Protein AF-A0A5N8Z5U5-F1 (afdb_monomer_lite)

Secondary structure (DSSP, 8-state):
-----HHHHHHHHHHHHHHHTT--SHHHHHHHHHHHHHHH-HHHHHHHHTT--HHHHHHHHHHTT--

Foldseek 3Di:
DPPDDLVQLLVLLVVLLVQVVVDDDPVSLVVSCVVCCVPNNDVSSVCSVVVNDSVVSSVVSVVVVPD

Structure (mmCIF, N/CA/C/O backbone):
data_AF-A0A5N8Z5U5-F1
#
_entry.id   AF-A0A5N8Z5U5-F1
#
loop_
_atom_site.group_PDB
_atom_site.id
_atom_site.type_symbol
_atom_site.label_atom_id
_atom_site.label_alt_id
_atom_site.label_comp_id
_atom_site.label_asym_id
_atom_site.label_entity_id
_atom_site.label_seq_id
_atom_site.pdbx_PDB_ins_code
_atom_site.Cartn_x
_atom_site.Cartn_y
_atom_site.Cartn_z
_atom_site.occupancy
_atom_site.B_iso_or_equiv
_atom_site.auth_seq_id
_atom_site.auth_comp_id
_atom_site.auth_asym_id
_atom_site.auth_atom_id
_atom_site.pdbx_PDB_model_num
ATOM 1 N N . MET A 1 1 ? 14.811 -15.889 -14.565 1.00 38.88 1 MET A N 1
ATOM 2 C CA . MET A 1 1 ? 14.660 -14.649 -13.777 1.00 38.88 1 MET A CA 1
ATOM 3 C C . MET A 1 1 ? 13.719 -13.754 -14.557 1.00 38.88 1 MET A C 1
ATOM 5 O O . MET A 1 1 ? 14.114 -13.282 -15.610 1.00 38.88 1 MET A O 1
ATOM 9 N N . THR A 1 2 ? 12.463 -13.613 -14.133 1.00 44.38 2 THR A N 1
ATOM 10 C CA . THR A 1 2 ? 11.529 -12.682 -14.783 1.00 44.38 2 THR A CA 1
ATOM 11 C C . THR A 1 2 ? 11.917 -11.280 -14.340 1.00 44.38 2 THR A C 1
ATOM 13 O O . THR A 1 2 ? 11.579 -10.867 -13.232 1.00 44.38 2 THR A O 1
ATOM 16 N N . THR A 1 3 ? 12.704 -10.584 -15.157 1.00 51.56 3 THR A N 1
ATOM 17 C CA . THR A 1 3 ? 12.855 -9.131 -15.071 1.00 51.56 3 THR A CA 1
ATOM 18 C C . THR A 1 3 ? 11.469 -8.549 -15.311 1.00 51.56 3 THR A C 1
ATOM 20 O O . THR A 1 3 ? 11.023 -8.485 -16.451 1.00 51.56 3 THR A O 1
ATOM 23 N N . ARG A 1 4 ? 10.729 -8.268 -14.234 1.00 64.06 4 ARG A N 1
ATOM 24 C CA . ARG A 1 4 ? 9.432 -7.597 -14.345 1.00 64.06 4 ARG A CA 1
ATOM 25 C C . ARG A 1 4 ? 9.655 -6.231 -14.953 1.00 64.06 4 ARG A C 1
ATOM 27 O O . ARG A 1 4 ? 10.601 -5.545 -14.557 1.00 64.06 4 ARG A O 1
ATOM 34 N N . ASP A 1 5 ? 8.799 -5.882 -15.897 1.00 74.38 5 ASP A N 1
ATOM 35 C CA . ASP A 1 5 ? 8.937 -4.643 -16.631 1.00 74.38 5 ASP A CA 1
ATOM 36 C C . ASP A 1 5 ? 8.853 -3.463 -15.643 1.00 74.38 5 ASP A C 1
ATOM 38 O O . ASP A 1 5 ? 7.999 -3.468 -14.748 1.00 74.38 5 ASP A O 1
ATOM 42 N N . PRO A 1 6 ? 9.745 -2.463 -15.725 1.00 73.56 6 PRO A N 1
ATOM 43 C CA . PRO A 1 6 ? 9.713 -1.315 -14.821 1.00 73.56 6 PRO A CA 1
ATOM 44 C C . PRO A 1 6 ? 8.363 -0.585 -14.855 1.00 73.56 6 PRO A C 1
ATOM 46 O O . PRO A 1 6 ? 7.913 -0.111 -13.812 1.00 73.56 6 PRO A O 1
ATOM 49 N N . ALA A 1 7 ? 7.684 -0.583 -16.008 1.00 79.50 7 ALA A N 1
ATOM 50 C CA . ALA A 1 7 ? 6.331 -0.052 -16.154 1.00 79.50 7 ALA A CA 1
ATOM 51 C C . ALA A 1 7 ? 5.295 -0.832 -15.320 1.00 79.50 7 ALA A C 1
ATOM 53 O O . ALA A 1 7 ? 4.447 -0.230 -14.666 1.00 79.50 7 ALA A O 1
ATOM 54 N N . GLU A 1 8 ? 5.396 -2.165 -15.261 1.00 82.06 8 GLU A N 1
ATOM 55 C CA . GLU A 1 8 ? 4.512 -2.986 -14.420 1.00 82.06 8 GLU A CA 1
ATOM 56 C C . GLU A 1 8 ? 4.764 -2.740 -12.927 1.00 82.06 8 GLU A C 1
ATOM 58 O O . GLU A 1 8 ? 3.835 -2.759 -12.119 1.00 82.06 8 GLU A O 1
ATOM 63 N N . ILE A 1 9 ? 6.019 -2.524 -12.523 1.00 82.44 9 ILE A N 1
ATOM 64 C CA . ILE A 1 9 ? 6.352 -2.214 -11.124 1.00 82.44 9 ILE A CA 1
ATOM 65 C C . ILE A 1 9 ? 5.782 -0.850 -10.730 1.00 82.44 9 ILE A C 1
ATOM 67 O O . ILE A 1 9 ? 5.254 -0.712 -9.625 1.00 82.44 9 ILE A O 1
ATOM 71 N N . GLU A 1 10 ? 5.881 0.138 -11.617 1.00 86.38 10 GLU A N 1
ATOM 72 C CA . GLU A 1 10 ? 5.318 1.470 -11.415 1.00 86.38 10 GLU A CA 1
ATOM 73 C C . GLU A 1 10 ? 3.793 1.429 -11.277 1.00 86.38 10 GLU A C 1
ATOM 75 O O . GLU A 1 10 ? 3.263 1.933 -10.285 1.00 86.38 10 GLU A O 1
ATOM 80 N N . GLU A 1 11 ? 3.093 0.770 -12.203 1.00 88.62 11 GLU A N 1
ATOM 81 C CA . GLU A 1 11 ? 1.632 0.649 -12.152 1.00 88.62 11 GLU A CA 1
ATOM 82 C C . GLU A 1 11 ? 1.172 -0.044 -10.861 1.00 88.62 11 GLU A C 1
ATOM 84 O O . GLU A 1 11 ? 0.278 0.442 -10.164 1.00 88.62 11 GLU A O 1
ATOM 89 N N . ASN A 1 12 ? 1.833 -1.144 -10.484 1.00 87.38 12 ASN A N 1
ATOM 90 C CA . ASN A 1 12 ? 1.521 -1.854 -9.247 1.00 87.38 12 ASN A CA 1
ATOM 91 C C . ASN A 1 12 ? 1.786 -0.997 -8.000 1.00 87.38 12 ASN A C 1
ATOM 93 O O . ASN A 1 12 ? 1.026 -1.086 -7.041 1.00 87.38 12 ASN A O 1
ATOM 97 N N . LEU A 1 13 ? 2.840 -0.172 -7.988 1.00 87.94 13 LEU A N 1
ATOM 98 C CA . LEU A 1 13 ? 3.134 0.743 -6.878 1.00 87.94 13 LEU A CA 1
ATOM 99 C C . LEU A 1 13 ? 2.051 1.810 -6.722 1.00 87.94 13 LEU A C 1
ATOM 101 O O . LEU A 1 13 ? 1.617 2.072 -5.600 1.00 87.94 13 LEU A O 1
ATOM 105 N N . TRP A 1 14 ? 1.611 2.402 -7.832 1.00 89.94 14 TRP A N 1
ATOM 106 C CA . TRP A 1 14 ? 0.537 3.391 -7.839 1.00 89.94 14 TRP A CA 1
ATOM 107 C C . TRP A 1 14 ? -0.782 2.800 -7.359 1.00 89.94 14 TRP A C 1
ATOM 109 O O . TRP A 1 14 ? -1.373 3.331 -6.419 1.00 89.94 14 TRP A O 1
ATOM 119 N N . ARG A 1 15 ? -1.191 1.654 -7.914 1.00 91.06 15 ARG A N 1
ATOM 120 C CA . ARG A 1 15 ? -2.407 0.953 -7.474 1.00 91.06 15 ARG A CA 1
ATOM 121 C C . ARG A 1 15 ? -2.343 0.582 -5.998 1.00 91.06 15 ARG A C 1
ATOM 123 O O . ARG A 1 15 ? -3.272 0.876 -5.254 1.00 91.06 15 ARG A O 1
ATOM 130 N N . ALA A 1 16 ? -1.219 0.023 -5.551 1.00 89.88 16 ALA A N 1
ATOM 131 C CA . ALA A 1 16 ? -1.034 -0.336 -4.154 1.00 89.88 16 ALA A CA 1
ATOM 132 C C . ALA A 1 16 ? -1.128 0.892 -3.230 1.00 89.88 16 ALA A C 1
ATOM 134 O O . ALA A 1 16 ? -1.674 0.776 -2.138 1.00 89.88 16 ALA A O 1
ATOM 135 N N . ALA A 1 17 ? -0.634 2.062 -3.654 1.00 89.56 17 ALA A N 1
ATOM 136 C CA . ALA A 1 17 ? -0.696 3.301 -2.877 1.00 89.56 17 ALA A CA 1
ATOM 137 C C . ALA A 1 17 ? -2.105 3.891 -2.796 1.00 89.56 17 ALA A C 1
ATOM 139 O O . ALA A 1 17 ? -2.466 4.458 -1.765 1.00 89.56 17 ALA A O 1
ATOM 140 N N . GLU A 1 18 ? -2.889 3.792 -3.868 1.00 90.81 18 GLU A N 1
ATOM 141 C CA . GLU A 1 18 ? -4.287 4.217 -3.858 1.00 90.81 18 GLU A CA 1
ATOM 142 C C . GLU A 1 18 ? -5.143 3.298 -2.993 1.00 90.81 18 GLU A C 1
ATOM 144 O O . GLU A 1 18 ? -5.855 3.791 -2.120 1.00 90.81 18 GLU A O 1
ATOM 149 N N . GLU A 1 19 ? -5.004 1.980 -3.152 1.00 90.31 19 GLU A N 1
ATOM 150 C CA . GLU A 1 19 ? -5.736 1.009 -2.334 1.00 90.31 19 GLU A CA 1
ATOM 151 C C . GLU A 1 19 ? -5.361 1.114 -0.857 1.00 90.31 19 GLU A C 1
ATOM 153 O O . GLU A 1 19 ? -6.232 1.007 -0.002 1.00 90.31 19 GLU A O 1
ATOM 158 N N . LEU A 1 20 ? -4.096 1.413 -0.533 1.00 88.50 20 LEU A N 1
ATOM 159 C CA . LEU A 1 20 ? -3.660 1.600 0.852 1.00 88.50 20 LEU A CA 1
ATOM 160 C C . LEU A 1 20 ? -4.438 2.719 1.571 1.00 88.50 20 LEU A C 1
ATOM 162 O O . LEU A 1 20 ? -4.662 2.626 2.775 1.00 88.50 20 LEU A O 1
ATOM 166 N N . LYS A 1 21 ? -4.879 3.761 0.851 1.00 87.38 21 LYS A N 1
ATOM 167 C CA . LYS A 1 21 ? -5.647 4.880 1.430 1.00 87.38 21 LYS A CA 1
ATOM 168 C C . LYS A 1 21 ? -7.067 4.486 1.830 1.00 87.38 21 LYS A C 1
ATOM 170 O O . LYS A 1 21 ? -7.683 5.210 2.606 1.00 87.38 21 LYS A O 1
ATOM 175 N N . THR A 1 22 ? -7.587 3.392 1.281 1.00 88.44 22 THR A N 1
ATOM 176 C CA . THR A 1 22 ? -8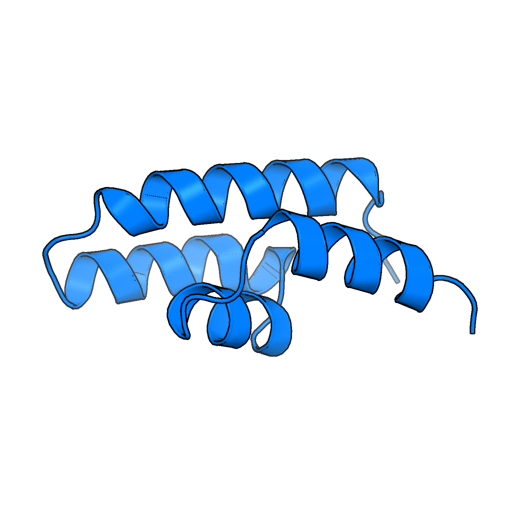.956 2.923 1.519 1.00 88.44 22 THR A CA 1
ATOM 177 C C . THR A 1 22 ? -9.020 1.748 2.491 1.00 88.44 22 THR A C 1
ATOM 179 O O . THR A 1 22 ? -10.114 1.282 2.784 1.00 88.44 22 THR A O 1
ATOM 182 N N . LEU A 1 23 ? -7.880 1.241 2.977 1.00 90.19 23 LEU A N 1
ATOM 183 C CA . LEU A 1 23 ? -7.861 0.131 3.933 1.00 90.19 23 LEU A CA 1
ATOM 184 C C . LEU A 1 23 ? -8.188 0.648 5.333 1.00 90.19 23 LEU A C 1
ATOM 186 O O . LEU A 1 23 ? -7.492 1.514 5.864 1.00 90.19 23 LEU A O 1
ATOM 190 N N . GLU A 1 24 ? -9.218 0.079 5.949 1.00 88.75 24 GLU A N 1
ATOM 191 C CA . GLU A 1 24 ? -9.681 0.488 7.279 1.00 88.75 24 GLU A CA 1
ATOM 192 C C . GLU A 1 24 ? -9.325 -0.544 8.352 1.00 88.75 24 GLU A C 1
ATOM 194 O O . GLU A 1 24 ? -9.153 -0.194 9.523 1.00 88.75 24 GLU A O 1
ATOM 199 N N . THR A 1 25 ? -9.177 -1.819 7.973 1.00 92.81 25 THR A N 1
ATOM 200 C CA . THR A 1 25 ? -8.925 -2.908 8.920 1.00 92.81 25 THR A CA 1
ATOM 201 C C . THR A 1 25 ? -7.552 -3.551 8.747 1.00 92.81 25 THR A C 1
ATOM 203 O O . THR A 1 25 ? -6.915 -3.516 7.694 1.00 92.81 25 THR A O 1
ATOM 206 N N . LEU A 1 26 ? -7.095 -4.220 9.809 1.00 89.81 26 LEU A N 1
ATOM 207 C CA . LEU A 1 26 ? -5.874 -5.024 9.769 1.00 89.81 26 LEU A CA 1
ATOM 208 C C . LEU A 1 26 ? -5.977 -6.178 8.753 1.00 89.81 26 LEU A C 1
ATOM 210 O O . LEU A 1 26 ? -4.963 -6.601 8.198 1.00 89.81 26 LEU A O 1
ATOM 214 N N . GLU A 1 27 ? -7.177 -6.717 8.532 1.00 92.25 27 GLU A N 1
ATOM 215 C CA . GLU A 1 27 ? -7.402 -7.777 7.546 1.00 92.25 27 GLU A CA 1
ATOM 216 C C . GLU A 1 27 ? -7.249 -7.256 6.117 1.00 92.25 27 GLU A C 1
ATOM 218 O O . GLU A 1 27 ? -6.563 -7.906 5.326 1.00 92.25 27 GLU A O 1
ATOM 223 N N . ASP A 1 28 ? -7.756 -6.057 5.823 1.00 91.38 28 ASP A N 1
ATOM 224 C CA . ASP A 1 28 ? -7.569 -5.393 4.526 1.00 91.38 28 ASP A CA 1
ATOM 225 C C . ASP A 1 28 ? -6.080 -5.198 4.222 1.00 91.38 28 ASP A C 1
ATOM 227 O O . ASP A 1 28 ? -5.602 -5.552 3.144 1.00 91.38 28 ASP A O 1
ATOM 231 N N . VAL A 1 29 ? -5.307 -4.741 5.214 1.00 89.44 29 VAL A N 1
ATOM 232 C CA . V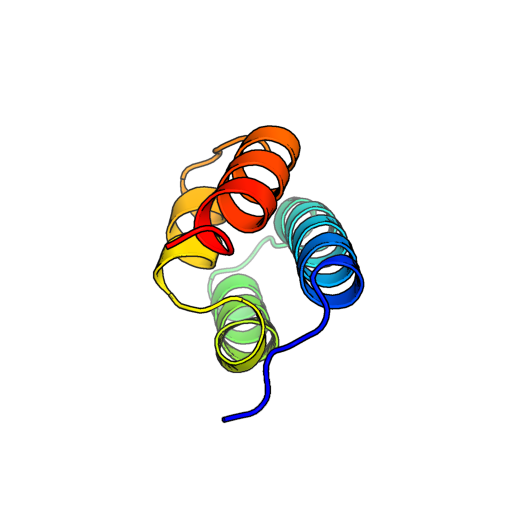AL A 1 29 ? -3.848 -4.580 5.091 1.00 89.44 29 VAL A CA 1
ATOM 233 C C . VAL A 1 29 ? -3.151 -5.913 4.819 1.00 89.44 29 VAL A C 1
ATOM 235 O O . VAL A 1 29 ? -2.223 -5.969 4.012 1.00 89.44 29 VAL A O 1
ATOM 238 N N . LYS A 1 30 ? -3.582 -7.008 5.456 1.00 91.12 30 LYS A N 1
ATOM 239 C CA . LYS A 1 30 ? -3.006 -8.342 5.215 1.00 91.12 30 LYS A CA 1
ATOM 240 C C . LYS A 1 30 ? -3.313 -8.851 3.809 1.00 91.12 30 LYS A C 1
ATOM 242 O O . LYS A 1 30 ? -2.416 -9.403 3.170 1.00 91.12 30 LYS A O 1
ATOM 247 N N . GLN A 1 31 ? -4.546 -8.676 3.333 1.00 92.44 31 GLN A N 1
ATOM 248 C CA . GLN A 1 31 ? -4.938 -9.084 1.982 1.00 92.44 31 GLN A CA 1
ATOM 249 C C . GLN A 1 31 ? -4.205 -8.262 0.923 1.00 92.44 31 GLN A C 1
ATOM 251 O O . GLN A 1 31 ? -3.607 -8.831 0.010 1.00 92.44 31 GLN A O 1
ATOM 256 N N . TRP A 1 32 ? -4.161 -6.944 1.107 1.00 92.44 32 TRP A N 1
ATOM 257 C CA . TRP A 1 32 ? -3.384 -6.026 0.284 1.00 92.44 32 TRP A CA 1
ATOM 258 C C . TRP A 1 32 ? -1.904 -6.426 0.244 1.00 92.44 32 TRP A C 1
ATOM 260 O O . TRP A 1 32 ? -1.321 -6.593 -0.827 1.00 92.44 32 TRP A O 1
ATOM 270 N N . TRP A 1 33 ? -1.297 -6.692 1.404 1.00 91.56 33 TRP A N 1
ATOM 271 C CA . TRP A 1 33 ? 0.101 -7.111 1.471 1.00 91.56 33 TRP A CA 1
ATOM 272 C C . TRP A 1 33 ? 0.326 -8.406 0.690 1.00 91.56 33 TRP A C 1
ATOM 274 O O . TRP A 1 33 ? 1.275 -8.487 -0.085 1.00 91.56 33 TRP A O 1
ATOM 284 N N . ALA A 1 34 ? -0.540 -9.409 0.853 1.00 90.81 34 ALA A N 1
ATOM 285 C CA . ALA A 1 34 ? -0.433 -10.677 0.137 1.00 90.81 34 ALA A CA 1
ATOM 286 C C . ALA A 1 34 ? -0.580 -10.511 -1.387 1.00 90.81 34 ALA A C 1
ATOM 288 O O . ALA A 1 34 ? 0.195 -11.115 -2.132 1.00 90.81 34 ALA A O 1
ATOM 289 N N . ALA A 1 35 ? -1.509 -9.663 -1.841 1.00 90.19 35 ALA A N 1
ATOM 290 C CA . ALA A 1 35 ? -1.752 -9.394 -3.258 1.00 90.19 35 ALA A CA 1
ATOM 291 C C . ALA A 1 35 ? -0.521 -8.794 -3.954 1.00 90.19 35 ALA A C 1
ATOM 293 O O . ALA A 1 35 ? -0.142 -9.223 -5.045 1.00 90.19 35 ALA A O 1
ATOM 294 N N . TYR A 1 36 ? 0.159 -7.854 -3.296 1.00 89.25 36 TYR A N 1
ATOM 295 C CA . TYR A 1 36 ? 1.307 -7.160 -3.879 1.00 89.25 36 TYR A CA 1
ATOM 296 C C . TYR A 1 36 ? 2.668 -7.744 -3.472 1.00 89.25 36 TYR A C 1
ATOM 298 O O . TYR A 1 36 ? 3.690 -7.351 -4.041 1.00 89.25 36 TYR A O 1
ATOM 306 N N . TYR A 1 37 ? 2.729 -8.684 -2.520 1.00 86.25 37 TYR A N 1
ATOM 307 C CA . TYR A 1 37 ? 3.988 -9.245 -2.006 1.00 86.25 37 TYR A CA 1
ATOM 308 C C . TYR A 1 37 ? 4.830 -9.863 -3.113 1.00 86.25 37 TYR A C 1
ATOM 310 O O . TYR A 1 37 ? 6.029 -9.595 -3.212 1.00 86.25 37 TYR A O 1
ATOM 318 N N . ILE A 1 38 ? 4.186 -10.664 -3.962 1.00 85.06 38 ILE A N 1
ATOM 319 C CA . ILE A 1 38 ? 4.858 -11.330 -5.069 1.00 85.06 38 ILE A CA 1
ATOM 320 C C . ILE A 1 38 ? 5.355 -10.298 -6.074 1.00 85.06 38 ILE A C 1
ATOM 322 O O . ILE A 1 38 ? 6.479 -10.461 -6.535 1.00 85.06 38 ILE A O 1
ATOM 326 N N . SER A 1 39 ? 4.577 -9.252 -6.377 1.00 83.12 39 SER A N 1
ATOM 327 C CA . SER A 1 39 ? 4.852 -8.250 -7.420 1.00 83.12 39 SER A CA 1
ATOM 328 C C . SER A 1 39 ? 5.883 -7.192 -7.010 1.00 83.12 39 SER A C 1
ATOM 330 O O . SER A 1 39 ? 6.856 -6.962 -7.733 1.00 83.12 39 SER A O 1
ATOM 332 N N . LEU A 1 40 ? 5.707 -6.579 -5.838 1.00 82.00 40 LEU A N 1
ATOM 333 C CA . LEU A 1 40 ? 6.491 -5.433 -5.363 1.00 82.00 40 LEU A CA 1
ATOM 334 C C . LEU A 1 40 ? 7.588 -5.818 -4.364 1.00 82.00 40 LEU A C 1
ATOM 336 O O . LEU A 1 40 ? 8.636 -5.164 -4.323 1.00 82.00 40 LEU A O 1
ATOM 340 N N . GLY A 1 41 ? 7.381 -6.889 -3.597 1.00 86.38 41 GLY A N 1
ATOM 341 C CA . GLY A 1 41 ? 8.304 -7.363 -2.568 1.00 86.38 41 GLY A CA 1
ATOM 342 C C . GLY A 1 41 ? 8.197 -6.617 -1.231 1.00 86.38 41 GLY A C 1
ATOM 343 O O . GLY A 1 41 ? 7.730 -5.480 -1.144 1.00 86.38 41 GLY A O 1
ATOM 344 N N . HIS A 1 42 ? 8.697 -7.260 -0.168 1.00 85.69 42 HIS A N 1
ATOM 345 C CA . HIS A 1 42 ? 8.555 -6.776 1.214 1.00 85.69 42 HIS A CA 1
ATOM 346 C C . HIS A 1 42 ? 9.170 -5.389 1.460 1.00 85.69 42 HIS A C 1
ATOM 348 O O . HIS A 1 42 ? 8.631 -4.615 2.246 1.00 85.69 42 HIS A O 1
ATOM 354 N N . ARG A 1 43 ? 10.291 -5.050 0.797 1.00 85.25 43 ARG A N 1
ATOM 355 C CA . ARG A 1 43 ? 10.952 -3.748 0.988 1.00 85.25 43 ARG A CA 1
ATOM 356 C C . ARG A 1 43 ? 10.066 -2.604 0.514 1.00 85.25 43 ARG A C 1
ATOM 358 O O . ARG A 1 43 ? 9.904 -1.639 1.249 1.00 85.25 43 ARG A O 1
ATOM 365 N N . ARG A 1 44 ? 9.504 -2.709 -0.693 1.00 84.25 44 ARG A N 1
ATOM 366 C CA . ARG A 1 44 ? 8.688 -1.648 -1.300 1.00 84.25 44 ARG A CA 1
ATOM 367 C C . ARG A 1 44 ? 7.363 -1.485 -0.563 1.00 84.25 44 ARG A C 1
ATOM 369 O O . ARG A 1 44 ? 7.013 -0.366 -0.214 1.00 84.25 44 ARG A O 1
ATOM 376 N N . LEU A 1 45 ? 6.699 -2.596 -0.242 1.00 87.44 45 LEU A N 1
ATOM 377 C CA . LEU A 1 45 ? 5.452 -2.580 0.529 1.00 87.44 45 LEU A CA 1
ATOM 378 C C . LEU A 1 45 ? 5.638 -2.005 1.928 1.00 87.44 45 LEU A C 1
ATOM 380 O O . LEU A 1 45 ? 4.857 -1.158 2.348 1.00 87.44 45 LEU A O 1
ATOM 384 N N . GLY A 1 46 ? 6.708 -2.404 2.621 1.00 88.31 46 GLY A N 1
ATOM 385 C CA . GLY A 1 46 ? 7.038 -1.843 3.927 1.00 88.31 46 GLY A CA 1
ATOM 386 C C . GLY A 1 46 ? 7.255 -0.333 3.858 1.00 88.31 46 GLY A C 1
ATOM 387 O O . GLY A 1 46 ? 6.740 0.399 4.693 1.00 88.31 46 GLY A O 1
ATOM 388 N N . ARG A 1 47 ? 7.954 0.156 2.828 1.00 88.19 47 ARG A N 1
ATOM 389 C CA . ARG A 1 47 ? 8.159 1.598 2.631 1.00 88.19 47 ARG A CA 1
ATOM 390 C C . ARG A 1 47 ? 6.851 2.345 2.357 1.00 88.19 47 ARG A C 1
ATOM 392 O O . ARG A 1 47 ? 6.667 3.439 2.880 1.00 88.19 47 ARG A O 1
ATOM 399 N N . LEU A 1 48 ? 5.962 1.751 1.563 1.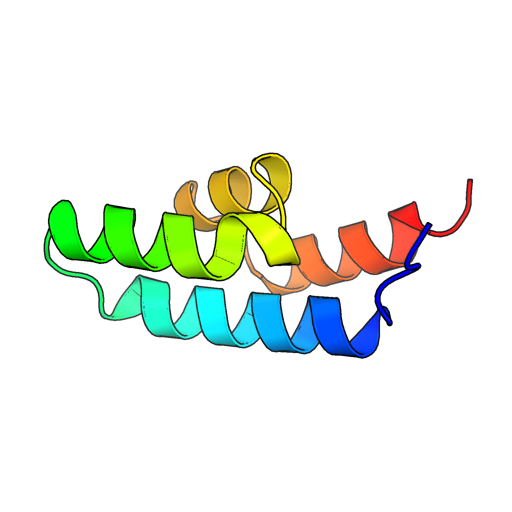00 87.75 48 LEU A N 1
ATOM 400 C CA . LEU A 1 48 ? 4.654 2.321 1.246 1.00 87.75 48 LEU A CA 1
ATOM 401 C C . LEU A 1 48 ? 3.789 2.458 2.509 1.00 87.75 48 LEU A C 1
ATOM 403 O O . LEU A 1 48 ? 3.225 3.517 2.761 1.00 87.75 48 LEU A O 1
ATOM 407 N N . LEU A 1 49 ? 3.770 1.419 3.351 1.00 86.31 49 LEU A N 1
ATOM 408 C CA . LEU A 1 49 ? 3.065 1.413 4.638 1.00 86.31 49 LEU A CA 1
ATOM 409 C C . LEU A 1 49 ? 3.634 2.404 5.654 1.00 86.31 49 LEU A C 1
ATOM 411 O O . LEU A 1 49 ? 2.893 2.944 6.467 1.00 86.31 49 LEU A O 1
ATOM 415 N N . LEU A 1 50 ? 4.937 2.676 5.594 1.00 86.31 50 LEU A N 1
ATOM 416 C CA . LEU A 1 50 ? 5.582 3.706 6.412 1.00 86.31 50 LEU A CA 1
ATOM 417 C C . LEU A 1 50 ? 5.263 5.139 5.941 1.00 86.31 50 LEU A C 1
ATOM 419 O O . LEU A 1 50 ? 5.803 6.092 6.499 1.00 86.31 50 LEU A O 1
ATOM 423 N N . GLY A 1 51 ? 4.410 5.306 4.925 1.00 84.75 51 GLY A N 1
ATOM 424 C CA . GLY A 1 51 ? 3.998 6.610 4.407 1.00 84.75 51 GLY A CA 1
ATOM 425 C C . GLY A 1 51 ? 5.013 7.246 3.459 1.00 84.75 51 GLY A C 1
ATOM 426 O O . GLY A 1 51 ? 4.968 8.454 3.228 1.00 84.75 51 GLY A O 1
ATOM 427 N N . GLN A 1 52 ? 5.949 6.466 2.908 1.00 86.12 52 GLN A N 1
ATOM 428 C CA . GLN A 1 52 ? 6.870 6.993 1.909 1.00 86.12 52 GLN A CA 1
ATOM 429 C C . GLN A 1 52 ? 6.104 7.288 0.604 1.00 86.12 52 GLN A C 1
ATOM 431 O O . GLN A 1 52 ? 5.346 6.432 0.143 1.00 86.12 52 GLN A O 1
ATOM 436 N N . PRO A 1 53 ? 6.302 8.464 -0.021 1.00 85.81 53 PRO A N 1
ATOM 437 C CA . PRO A 1 53 ? 5.593 8.817 -1.245 1.00 85.81 53 PRO A CA 1
ATOM 438 C C . PRO A 1 53 ? 5.922 7.839 -2.375 1.00 85.81 53 PRO A C 1
ATOM 440 O O . PRO A 1 53 ? 7.088 7.495 -2.598 1.00 85.81 53 PRO A O 1
ATOM 443 N N . VAL A 1 54 ? 4.881 7.418 -3.098 1.00 86.44 54 VAL A N 1
ATOM 444 C CA . VAL A 1 54 ? 4.974 6.440 -4.192 1.00 86.44 54 VAL A CA 1
ATOM 445 C C . VAL A 1 54 ? 5.955 6.890 -5.275 1.00 86.44 54 VAL A C 1
ATOM 447 O O . VAL A 1 54 ? 6.771 6.091 -5.721 1.00 86.44 54 VAL A O 1
ATOM 450 N N . GLU A 1 55 ? 5.988 8.187 -5.587 1.00 86.00 55 GLU A N 1
ATOM 451 C CA . GLU A 1 55 ? 6.911 8.800 -6.553 1.00 86.00 55 GLU A CA 1
ATOM 452 C C . GLU A 1 55 ? 8.377 8.478 -6.225 1.00 86.00 55 GLU A C 1
ATOM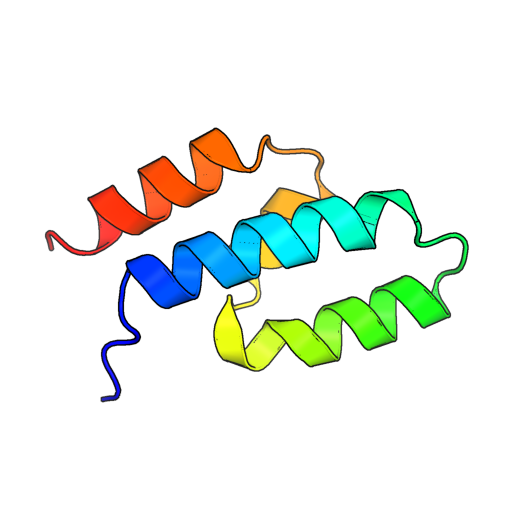 454 O O . GLU A 1 55 ? 9.138 8.040 -7.086 1.00 86.00 55 GLU A O 1
ATOM 459 N N . ARG A 1 56 ? 8.766 8.575 -4.945 1.00 84.69 56 ARG A N 1
ATOM 460 C CA . ARG A 1 56 ? 10.128 8.241 -4.496 1.00 84.69 56 ARG A CA 1
ATOM 461 C C . ARG A 1 56 ? 10.435 6.752 -4.630 1.00 84.69 56 ARG A C 1
ATOM 463 O O . ARG A 1 56 ? 11.589 6.389 -4.851 1.00 84.69 56 ARG A O 1
ATOM 470 N N . LEU A 1 57 ? 9.441 5.885 -4.447 1.00 83.31 57 LEU A N 1
ATOM 471 C CA . LEU A 1 57 ? 9.608 4.433 -4.562 1.00 83.31 57 LEU A CA 1
ATOM 472 C C . LEU A 1 57 ? 9.707 3.981 -6.017 1.00 83.31 57 LEU A C 1
ATOM 474 O O . LEU A 1 57 ? 10.482 3.067 -6.313 1.00 83.31 57 LEU A O 1
ATOM 478 N N . VAL A 1 58 ? 8.974 4.642 -6.911 1.00 83.62 58 VAL A N 1
ATOM 479 C CA . VAL A 1 58 ? 9.084 4.468 -8.363 1.00 83.62 58 VAL A CA 1
ATOM 480 C C . VAL A 1 58 ? 10.462 4.931 -8.830 1.00 83.62 58 VAL A C 1
ATOM 482 O O . VAL A 1 58 ? 11.194 4.137 -9.416 1.00 83.62 58 VAL A O 1
ATOM 485 N N . GLU A 1 59 ? 10.896 6.140 -8.456 1.00 84.25 59 GLU A N 1
ATOM 486 C CA . GLU A 1 59 ? 12.242 6.641 -8.774 1.00 84.25 59 GLU A CA 1
ATOM 487 C C . GLU A 1 59 ? 13.355 5.692 -8.299 1.00 84.25 59 GLU A C 1
ATOM 489 O O . GLU A 1 59 ? 14.309 5.429 -9.030 1.00 84.25 59 GLU A O 1
ATOM 494 N N . GLN A 1 60 ? 13.252 5.161 -7.075 1.00 79.75 60 GLN A N 1
ATOM 495 C CA . GLN A 1 60 ? 14.222 4.193 -6.549 1.00 79.75 60 GLN A CA 1
ATOM 496 C C . GLN A 1 60 ? 14.177 2.855 -7.288 1.00 79.75 60 GLN A C 1
ATOM 498 O O . GLN A 1 60 ? 15.217 2.223 -7.466 1.00 79.75 60 GLN A O 1
ATOM 503 N N . SER A 1 61 ? 12.994 2.421 -7.720 1.00 73.06 61 SER A N 1
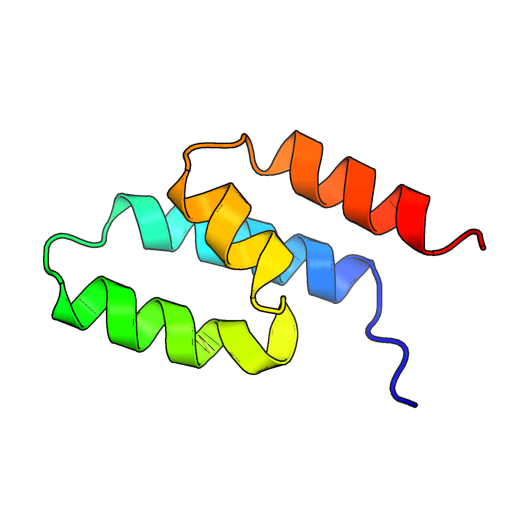ATOM 504 C CA . SER A 1 61 ? 12.838 1.174 -8.471 1.00 73.06 61 SER A CA 1
ATOM 505 C C . SER A 1 61 ? 13.410 1.287 -9.879 1.00 73.06 61 SER A C 1
ATOM 507 O O . SER A 1 61 ? 14.025 0.333 -10.334 1.00 73.06 61 SER A O 1
ATOM 509 N N . LEU A 1 62 ? 13.286 2.454 -10.516 1.00 70.62 62 LEU A N 1
ATOM 510 C CA . LEU A 1 62 ? 13.894 2.746 -11.814 1.00 70.62 62 LEU A CA 1
ATOM 511 C C . LEU A 1 62 ? 15.425 2.821 -11.718 1.00 70.62 62 LEU A C 1
ATOM 513 O O . LEU A 1 62 ? 16.121 2.260 -12.562 1.00 70.62 62 LEU A O 1
ATOM 517 N N . ARG A 1 63 ? 15.959 3.452 -10.660 1.00 69.56 63 ARG A N 1
ATOM 518 C CA . ARG A 1 63 ? 17.414 3.569 -10.432 1.00 69.56 63 ARG A CA 1
ATOM 519 C C . ARG A 1 63 ? 18.081 2.248 -10.033 1.00 69.56 63 ARG A C 1
ATOM 521 O O . ARG A 1 63 ? 19.229 2.030 -10.394 1.00 69.56 63 ARG A O 1
ATOM 528 N N . GLY A 1 64 ? 17.379 1.368 -9.316 1.00 59.19 64 GLY A N 1
ATOM 529 C CA . GLY A 1 64 ? 17.906 0.076 -8.854 1.00 59.19 64 GLY A CA 1
ATOM 530 C C . GLY A 1 64 ? 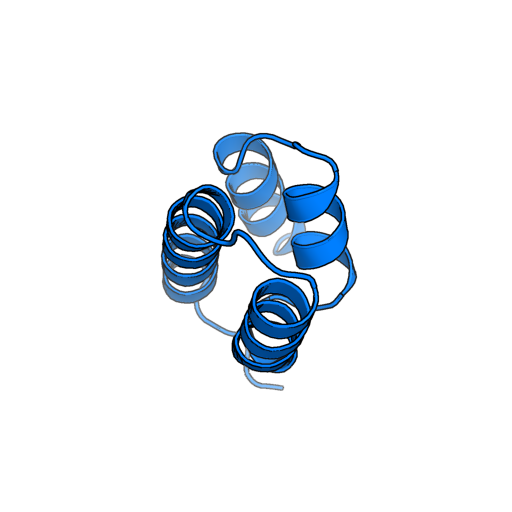18.043 -1.006 -9.934 1.00 59.19 64 GLY A C 1
ATOM 531 O O . GLY A 1 64 ? 18.502 -2.099 -9.624 1.00 59.19 64 GLY A O 1
ATOM 532 N N . THR A 1 65 ? 17.641 -0.731 -11.179 1.00 50.66 65 THR A N 1
ATOM 533 C CA . THR A 1 65 ? 17.831 -1.624 -12.343 1.00 50.66 65 THR A CA 1
ATOM 534 C C . THR A 1 65 ? 19.167 -1.401 -13.064 1.00 50.66 65 THR A C 1
ATOM 536 O O . THR A 1 65 ? 19.444 -2.065 -14.059 1.00 50.66 65 THR A O 1
ATOM 539 N N . SER A 1 66 ? 19.985 -0.458 -12.586 1.00 37.44 66 SER A N 1
ATOM 540 C CA . SER A 1 66 ? 21.316 -0.144 -13.113 1.00 37.44 66 SER A CA 1
ATOM 541 C C . SER A 1 66 ? 22.413 -0.555 -12.127 1.00 37.44 66 SER A C 1
ATOM 543 O O . SER A 1 66 ? 23.173 0.300 -11.690 1.00 37.44 66 SER A O 1
ATOM 545 N N . GLU A 1 67 ? 22.493 -1.836 -11.768 1.00 35.53 67 GLU A N 1
ATOM 546 C CA . GLU A 1 67 ? 23.693 -2.457 -11.171 1.00 35.53 67 GLU A CA 1
ATOM 547 C C . GLU A 1 67 ? 23.868 -3.887 -11.692 1.00 35.53 67 GLU A C 1
ATOM 549 O O . GLU A 1 67 ? 22.855 -4.624 -11.749 1.00 35.53 67 GLU A O 1
#

pLDDT: mean 81.53, std 13.81, range [35.53, 92.81]

Sequence (67 aa):
MTTRDPAEIEENLWRAAEELKTLETLEDVKQWWAAYYISLGHRRLGRLLLGQPVERLVEQSLRGTSE

Radius of gyration: 11.79 Å; chains: 1; bounding box: 33×24×26 Å